Protein AF-I1D7U7-F1 (afdb_monomer_lite)

Sequence (112 aa):
MIRVLVVDDDFMVAKVHSGYVDRTPNFTVFGSRRPGTAPLPKGLTEQTAELVKAALTDHPEGLSAMECAHATSLSRPSARRYLEHFVETGRAEVRLRYGNTGRPERQYHWRG

Secondary structure (DSSP, 8-state):
-EEEEEE-SSHHHHHHHHHHHHTSTTEEEEEEE-TT-PPPPTT--HHHHHHHHHHHHH-TT-EEHHHHHHHHT--HHHHHHHHHHHHHTTSEEEEEEPPSSSSPEEEEEE--

Organism: NCBI:txid928724

Radius of gyration: 17.67 Å; chains: 1; bounding box: 41×33×47 Å

Foldseek 3Di:
DAEDEAEDQDPVVSVVVQVVQCPDPPYHYPYYDYLAPDDQPPPDDPVLLVLLLVLQVVCQVFDFLVRSCVSSVHDSVRSVSSLVSCCSSVQKHWDWDDDPDDDTTTGIHGDD

pLDDT: mean 89.9, std 9.08, range [59.41, 97.94]

InterPro domains:
  IPR005471 Transcription regulator IclR, N-terminal [PF09339] (55-90)
  IPR051271 Two-component system transcriptional regulators [PTHR45526] (38-111)

Structure (mmCIF, N/CA/C/O backbone):
data_AF-I1D7U7-F1
#
_entry.id   AF-I1D7U7-F1
#
loop_
_atom_site.group_PDB
_atom_site.id
_atom_site.type_symbol
_atom_site.label_atom_id
_atom_site.label_alt_id
_atom_site.label_comp_id
_atom_site.label_asym_id
_atom_site.label_entity_id
_atom_site.label_seq_id
_atom_site.pdbx_PDB_ins_code
_atom_site.Cartn_x
_atom_site.Cartn_y
_atom_site.Cartn_z
_atom_site.occupancy
_atom_site.B_iso_or_equiv
_atom_site.auth_seq_id
_atom_site.auth_comp_id
_atom_site.auth_asym_id
_atom_site.auth_atom_id
_atom_site.pdbx_PDB_model_num
ATOM 1 N N . MET A 1 1 ? -13.221 4.890 31.694 1.00 82.56 1 MET A N 1
ATOM 2 C CA . MET A 1 1 ? -13.945 4.533 30.456 1.00 82.56 1 MET A CA 1
ATOM 3 C C . MET A 1 1 ? -12.953 4.513 29.304 1.00 82.56 1 MET A C 1
ATOM 5 O O . MET A 1 1 ? -12.334 5.535 29.034 1.00 82.56 1 MET A O 1
ATOM 9 N N . ILE A 1 2 ? -12.748 3.350 28.692 1.00 93.25 2 ILE A N 1
ATOM 10 C CA . ILE A 1 2 ? -11.793 3.109 27.608 1.00 93.25 2 ILE A CA 1
ATOM 11 C C . ILE A 1 2 ? -12.569 3.069 26.291 1.00 93.25 2 ILE A C 1
ATOM 13 O O . ILE A 1 2 ? -13.532 2.318 26.143 1.00 93.25 2 ILE A O 1
ATOM 17 N N . ARG A 1 3 ? -12.154 3.897 25.333 1.00 94.12 3 ARG A N 1
ATOM 18 C CA . ARG A 1 3 ? -12.767 3.970 24.004 1.00 94.12 3 ARG A CA 1
ATOM 19 C C . ARG A 1 3 ? -12.065 2.999 23.067 1.00 94.12 3 ARG A C 1
ATOM 21 O O . ARG A 1 3 ? -10.849 3.074 22.918 1.00 94.12 3 ARG A O 1
ATOM 28 N N . VAL A 1 4 ? -12.832 2.129 22.420 1.00 92.75 4 VAL A N 1
ATOM 29 C CA . VAL A 1 4 ? -12.306 1.085 21.531 1.00 92.75 4 VAL A CA 1
ATOM 30 C C . VAL A 1 4 ? -12.772 1.319 20.099 1.00 92.75 4 VAL A C 1
ATOM 32 O O . VAL A 1 4 ? -13.954 1.571 19.857 1.00 92.75 4 VAL A O 1
ATOM 35 N N . LEU A 1 5 ? -11.830 1.231 19.157 1.00 90.75 5 LEU A N 1
ATOM 36 C CA . LEU A 1 5 ? -12.098 1.136 17.725 1.00 90.75 5 LEU A CA 1
ATOM 37 C C . LEU A 1 5 ? -11.988 -0.334 17.324 1.00 90.75 5 LEU A C 1
ATOM 39 O O . LEU A 1 5 ? -10.940 -0.941 17.534 1.00 90.75 5 LEU A O 1
ATOM 43 N N . VAL A 1 6 ? -13.041 -0.890 16.732 1.00 88.88 6 VAL A N 1
ATOM 44 C CA . VAL A 1 6 ? -12.991 -2.251 16.182 1.00 88.88 6 VAL A CA 1
ATOM 45 C C . VAL A 1 6 ? -12.475 -2.178 14.745 1.00 88.88 6 VAL A C 1
ATOM 47 O O . VAL A 1 6 ? -13.075 -1.495 13.912 1.00 88.88 6 VAL A O 1
ATOM 50 N N . VAL A 1 7 ? -11.356 -2.849 14.456 1.00 85.19 7 VAL A N 1
ATOM 51 C CA . VAL A 1 7 ? -10.772 -2.934 13.108 1.00 85.19 7 VAL A CA 1
ATOM 52 C C . VAL A 1 7 ? -10.872 -4.371 12.630 1.00 85.19 7 VAL A C 1
ATOM 54 O O . VAL A 1 7 ? -10.232 -5.248 13.199 1.00 85.19 7 VAL A O 1
ATOM 57 N N . ASP A 1 8 ? -11.692 -4.589 11.610 1.00 82.81 8 ASP A N 1
ATOM 58 C CA . ASP A 1 8 ? -12.010 -5.918 11.090 1.00 82.81 8 ASP A CA 1
ATOM 59 C C . ASP A 1 8 ? -12.286 -5.823 9.584 1.00 82.81 8 ASP A C 1
ATOM 61 O O . ASP A 1 8 ? -12.898 -4.846 9.129 1.00 82.81 8 ASP A O 1
ATOM 65 N N . ASP A 1 9 ? -11.798 -6.783 8.799 1.00 74.44 9 ASP A N 1
ATOM 66 C CA . ASP A 1 9 ? -12.032 -6.846 7.353 1.00 74.44 9 ASP A CA 1
ATOM 67 C C . ASP A 1 9 ? -13.439 -7.340 7.005 1.00 74.44 9 ASP A C 1
ATOM 69 O O . ASP A 1 9 ? -13.995 -6.919 5.984 1.00 74.44 9 ASP A O 1
ATOM 73 N N . ASP A 1 10 ? -14.060 -8.120 7.892 1.00 80.00 10 ASP A N 1
ATOM 74 C CA . ASP A 1 10 ? -15.423 -8.612 7.732 1.00 80.00 10 ASP A CA 1
ATOM 75 C C . ASP A 1 10 ? -16.421 -7.791 8.567 1.00 80.00 10 ASP A C 1
ATOM 77 O O . ASP A 1 10 ? -16.278 -7.578 9.773 1.00 80.00 10 ASP A O 1
ATOM 81 N N . PHE A 1 11 ? -17.491 -7.313 7.926 1.00 77.81 11 PHE A N 1
ATOM 82 C CA . PHE A 1 11 ? -18.473 -6.457 8.594 1.00 77.81 11 PHE A CA 1
ATOM 83 C C . PHE A 1 11 ? -19.343 -7.203 9.623 1.00 77.81 11 PHE A C 1
ATOM 85 O O . PHE A 1 11 ? -19.799 -6.589 10.592 1.00 77.81 11 PHE A O 1
ATOM 92 N N . MET A 1 12 ? -19.602 -8.498 9.418 1.00 85.81 12 MET A N 1
ATOM 93 C CA . MET A 1 12 ? -20.355 -9.340 10.350 1.00 85.81 12 MET A CA 1
ATOM 94 C C . MET A 1 12 ? -1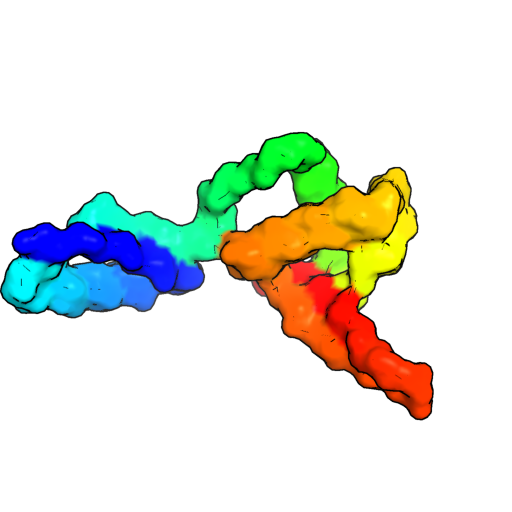9.506 -9.640 11.579 1.00 85.81 12 MET A C 1
ATOM 96 O O . MET A 1 12 ? -19.994 -9.498 12.703 1.00 85.81 12 MET A O 1
ATOM 100 N N . VAL A 1 13 ? -18.229 -9.968 11.380 1.00 87.81 13 VAL A N 1
ATOM 101 C CA . VAL A 1 13 ? -17.277 -10.199 12.474 1.00 87.81 13 VAL A CA 1
ATOM 102 C C . VAL A 1 13 ? -17.061 -8.910 13.275 1.00 87.81 13 VAL A C 1
ATOM 104 O O . VAL A 1 13 ? -17.216 -8.921 14.500 1.00 87.81 13 VAL A O 1
ATOM 107 N N . ALA A 1 14 ? -16.882 -7.765 12.601 1.00 88.12 14 ALA A N 1
ATOM 108 C CA . ALA A 1 14 ? -16.805 -6.449 13.242 1.00 88.12 14 ALA A CA 1
ATOM 109 C C . ALA A 1 14 ? -17.995 -6.180 14.178 1.00 88.12 14 ALA A C 1
ATOM 111 O O . ALA A 1 14 ? -17.834 -5.617 15.265 1.00 88.12 14 ALA A O 1
ATOM 112 N N . LYS A 1 15 ? -19.208 -6.570 13.763 1.00 87.50 15 LYS A N 1
ATOM 113 C CA . LYS A 1 15 ? -20.436 -6.386 14.547 1.00 87.50 15 LYS A CA 1
ATOM 114 C C . LYS A 1 15 ? -20.453 -7.276 15.791 1.00 87.50 15 LYS A C 1
ATOM 116 O O . LYS A 1 15 ? -20.845 -6.805 16.859 1.00 87.50 15 LYS A O 1
ATOM 121 N N . VAL A 1 16 ? -20.000 -8.526 15.677 1.00 93.44 16 VAL A N 1
ATOM 122 C CA . VAL A 1 16 ? -19.879 -9.449 16.818 1.00 93.44 16 VAL A CA 1
ATOM 123 C C . VAL A 1 16 ? -18.839 -8.939 17.817 1.00 93.44 16 VAL A C 1
ATOM 125 O O . VAL A 1 16 ? -19.144 -8.826 19.005 1.00 93.44 16 VAL A O 1
ATOM 128 N N . HIS A 1 17 ? -17.653 -8.549 17.343 1.00 92.44 17 HIS A N 1
ATOM 129 C CA . HIS A 1 17 ? -16.598 -7.979 18.182 1.00 92.44 17 HIS A CA 1
ATOM 130 C C . HIS A 1 17 ? -17.054 -6.702 18.886 1.00 92.44 17 HIS A C 1
ATOM 132 O O . HIS A 1 17 ? -16.855 -6.558 20.092 1.00 92.44 17 HIS A O 1
ATOM 138 N N . SER A 1 18 ? -17.748 -5.817 18.165 1.00 92.75 18 SER A N 1
ATOM 139 C CA . SER A 1 18 ? -18.324 -4.607 18.756 1.00 92.75 18 SER A CA 1
ATOM 140 C C . SER A 1 18 ? -19.297 -4.949 19.884 1.00 92.75 18 SER A C 1
ATOM 142 O O . SER A 1 18 ? -19.207 -4.377 20.965 1.00 92.75 18 SER A O 1
ATOM 144 N N . GLY A 1 19 ? -20.174 -5.936 19.672 1.00 91.12 19 GLY A N 1
ATOM 145 C CA . GLY A 1 19 ? -21.115 -6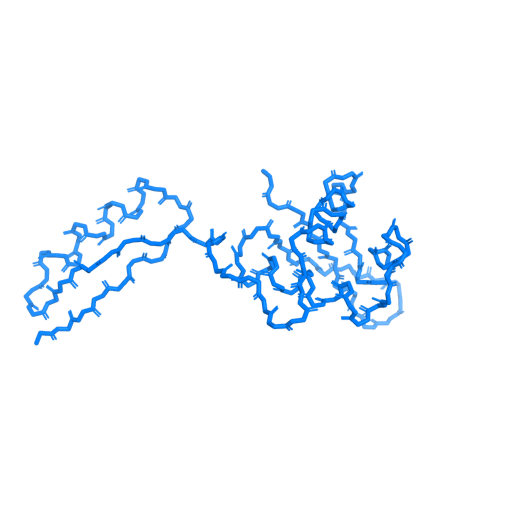.398 20.691 1.00 91.12 19 GLY A CA 1
ATOM 146 C C . GLY A 1 19 ? -20.445 -7.018 21.922 1.00 91.12 19 GLY A C 1
ATOM 147 O O . GLY A 1 19 ? -20.967 -6.885 23.026 1.00 91.12 19 GLY A O 1
ATOM 148 N N . TYR A 1 20 ? -19.295 -7.677 21.764 1.00 93.69 20 TYR A N 1
ATOM 149 C CA . TYR A 1 20 ? -18.532 -8.220 22.892 1.00 93.69 20 TYR A CA 1
ATOM 150 C C . TYR A 1 20 ? -17.863 -7.112 23.717 1.00 93.69 20 TYR A C 1
ATOM 152 O O . TYR A 1 20 ? -17.939 -7.107 24.947 1.00 93.69 20 TYR A O 1
ATOM 160 N N . VAL A 1 21 ? -17.251 -6.139 23.039 1.00 92.75 21 VAL A N 1
ATOM 161 C CA . VAL A 1 21 ? -16.597 -4.996 23.688 1.00 92.75 21 VAL A CA 1
ATOM 162 C C . VAL A 1 21 ? -17.610 -4.142 24.448 1.00 92.75 21 VAL A C 1
ATOM 164 O O . VAL A 1 21 ? -17.355 -3.791 25.595 1.00 92.75 21 VAL A O 1
ATOM 167 N N . ASP A 1 22 ? -18.772 -3.863 23.857 1.00 90.88 22 ASP A N 1
ATOM 168 C CA . ASP A 1 22 ? -19.799 -3.007 24.470 1.00 90.88 22 ASP A CA 1
ATOM 169 C C . ASP A 1 22 ? -20.439 -3.636 25.724 1.00 90.88 22 ASP A C 1
ATOM 171 O O . ASP A 1 22 ? -20.917 -2.939 26.615 1.00 90.88 22 ASP A O 1
ATOM 175 N N . ARG A 1 23 ? -20.393 -4.971 25.842 1.00 93.44 23 ARG A N 1
ATOM 176 C CA . ARG A 1 23 ? -20.822 -5.713 27.043 1.00 93.44 23 ARG A CA 1
ATOM 177 C C . ARG A 1 23 ? -19.775 -5.733 28.156 1.00 93.44 23 ARG A C 1
ATOM 179 O O . ARG A 1 23 ? -20.087 -6.172 29.262 1.00 93.44 23 ARG A O 1
ATOM 186 N N . THR A 1 24 ? -18.543 -5.306 27.885 1.00 95.19 24 THR A N 1
ATOM 187 C CA . THR A 1 24 ? -17.466 -5.320 28.877 1.00 95.19 24 THR A CA 1
ATOM 188 C C . THR A 1 24 ? -17.512 -4.029 29.701 1.00 95.19 24 THR A C 1
ATOM 190 O O . THR A 1 24 ? -17.355 -2.943 29.137 1.00 95.19 24 THR A O 1
ATOM 193 N N . PRO A 1 25 ? -17.688 -4.099 31.036 1.00 95.00 25 PRO A N 1
ATOM 194 C CA . PRO A 1 25 ? -17.730 -2.908 31.877 1.00 95.00 25 PRO A CA 1
ATOM 195 C C . PRO A 1 25 ? -16.498 -2.023 31.671 1.00 95.00 25 PRO A C 1
ATOM 197 O O . PRO A 1 25 ? -15.374 -2.516 31.594 1.00 95.00 25 PRO A O 1
ATOM 200 N N . ASN A 1 26 ? -16.711 -0.707 31.632 1.00 95.06 26 ASN A N 1
ATOM 201 C CA . ASN A 1 26 ? -15.698 0.327 31.391 1.00 95.06 26 ASN A CA 1
ATOM 202 C C . ASN A 1 26 ? -15.161 0.447 29.956 1.00 95.06 26 ASN A C 1
ATOM 204 O O . ASN A 1 26 ? -14.334 1.338 29.737 1.00 95.06 26 ASN A O 1
ATOM 208 N N . PHE A 1 27 ? -15.637 -0.348 28.995 1.00 94.88 27 PHE A N 1
ATOM 209 C CA . PHE A 1 27 ? -15.331 -0.189 27.571 1.00 94.88 27 PHE A CA 1
ATOM 210 C C . PHE A 1 27 ? -16.537 0.359 26.802 1.00 94.88 27 PHE A C 1
ATOM 212 O O . PHE A 1 27 ? -17.685 0.145 27.175 1.00 94.88 27 PHE A O 1
ATOM 219 N N . THR A 1 28 ? -16.273 1.100 25.728 1.00 94.31 28 THR A N 1
ATOM 220 C CA . THR A 1 28 ? -17.313 1.593 24.816 1.00 94.31 28 THR A CA 1
ATOM 221 C C . THR A 1 28 ? -16.770 1.621 23.400 1.00 94.31 28 THR A C 1
ATOM 223 O O . THR A 1 28 ? -15.687 2.170 23.150 1.00 94.31 28 THR A O 1
ATOM 226 N N . VAL A 1 29 ? -17.530 1.055 22.466 1.00 92.75 29 VAL A N 1
ATOM 227 C CA . VAL A 1 29 ? -17.194 1.104 21.042 1.00 92.75 29 VAL A CA 1
ATOM 228 C C . VAL A 1 29 ? -17.602 2.462 20.488 1.00 92.75 29 VAL A C 1
ATOM 230 O O . VAL A 1 29 ? -18.756 2.862 20.594 1.00 92.75 29 VAL A O 1
ATOM 233 N N . PHE A 1 30 ? -16.661 3.186 19.882 1.00 91.75 30 PHE A N 1
ATOM 234 C CA . PHE A 1 30 ? -16.961 4.483 19.252 1.00 91.75 30 PHE A CA 1
ATOM 235 C C . PHE A 1 30 ? -16.976 4.425 17.720 1.00 91.75 30 PHE A C 1
ATOM 237 O O . PHE A 1 30 ? -17.205 5.440 17.066 1.00 91.75 30 PHE A O 1
ATOM 244 N N . GLY A 1 31 ? -16.721 3.251 17.148 1.00 85.56 31 GLY A N 1
ATOM 245 C CA . GLY A 1 31 ? -16.799 3.005 15.718 1.00 85.56 31 GLY A CA 1
ATOM 246 C C . GLY A 1 31 ? -16.231 1.642 15.345 1.00 85.56 31 GLY A C 1
ATOM 247 O O . GLY A 1 31 ? -15.501 1.014 16.115 1.00 85.56 31 GLY A O 1
ATOM 248 N N . SER A 1 32 ? -16.546 1.219 14.128 1.00 82.56 32 SER A N 1
ATOM 249 C CA . SER A 1 32 ? -15.871 0.122 13.447 1.00 82.56 32 SER A CA 1
ATOM 250 C C . SER A 1 32 ? -15.270 0.639 12.142 1.00 82.56 32 SER A C 1
ATOM 252 O O . SER A 1 32 ? -15.820 1.526 11.484 1.00 82.56 32 SER A O 1
ATOM 254 N N . ARG A 1 33 ? -14.090 0.137 11.790 1.00 75.38 33 ARG A N 1
ATOM 255 C CA . ARG A 1 33 ? -13.319 0.580 10.628 1.00 75.38 33 ARG A CA 1
ATOM 256 C C . ARG A 1 33 ? -12.902 -0.647 9.837 1.00 75.38 33 ARG A C 1
ATOM 258 O O . ARG A 1 33 ? -12.198 -1.498 10.369 1.00 75.38 33 ARG A O 1
ATOM 265 N N . ARG A 1 34 ? -13.264 -0.700 8.554 1.00 69.12 34 ARG A N 1
ATOM 266 C CA . ARG A 1 34 ? -12.630 -1.664 7.651 1.00 69.12 34 ARG A CA 1
ATOM 267 C C . ARG A 1 34 ? -11.182 -1.240 7.383 1.00 69.12 34 ARG A C 1
ATOM 269 O O . ARG A 1 34 ? -10.963 -0.047 7.101 1.00 69.12 34 ARG A O 1
ATOM 276 N N . PRO A 1 35 ? -10.214 -2.172 7.397 1.00 62.56 35 PRO A N 1
ATOM 277 C CA . PRO A 1 35 ? -8.972 -2.008 6.653 1.00 62.56 35 PRO A CA 1
ATOM 278 C C . PRO A 1 35 ? -9.332 -1.507 5.250 1.00 62.56 35 PRO A C 1
ATOM 280 O O . PRO A 1 35 ? -10.252 -2.027 4.621 1.00 62.56 35 PRO A O 1
ATOM 283 N N . GLY A 1 36 ? -8.714 -0.413 4.805 1.00 61.66 36 GLY A N 1
ATOM 284 C CA . GLY A 1 36 ? -8.957 0.094 3.450 1.00 61.66 36 GLY A CA 1
ATOM 285 C C . GLY A 1 36 ? -9.480 1.513 3.397 1.00 61.66 36 GLY A C 1
ATOM 286 O O . GLY A 1 36 ? -9.769 2.000 2.317 1.00 61.66 36 GLY A O 1
ATOM 287 N N . THR A 1 37 ? -9.657 2.187 4.526 1.00 61.69 37 THR A N 1
ATOM 288 C CA . THR A 1 37 ? -10.279 3.519 4.543 1.00 61.69 37 THR A CA 1
ATOM 289 C C . THR A 1 37 ? -9.310 4.626 4.959 1.00 61.69 37 THR A C 1
ATOM 291 O O . THR A 1 37 ? -9.720 5.784 5.087 1.00 61.69 37 THR A O 1
ATOM 294 N N . ALA A 1 38 ? -8.034 4.297 5.212 1.00 70.69 38 ALA A N 1
ATOM 295 C CA . ALA A 1 38 ? -7.017 5.291 5.545 1.00 70.69 38 ALA A CA 1
ATOM 296 C C . ALA A 1 38 ? -6.799 6.239 4.355 1.00 70.69 38 ALA A C 1
ATOM 298 O O . ALA A 1 38 ? -6.740 5.767 3.221 1.00 70.69 38 ALA A O 1
ATOM 299 N N . PRO A 1 39 ? -6.701 7.557 4.598 1.00 78.19 39 PRO A N 1
ATOM 300 C CA . PRO A 1 39 ? -6.370 8.497 3.540 1.00 78.19 39 PRO A CA 1
ATOM 301 C C . PRO A 1 39 ? -4.983 8.183 2.971 1.00 78.19 39 PRO A C 1
ATOM 303 O O . PRO A 1 39 ? -4.113 7.665 3.679 1.00 78.19 39 PRO A O 1
ATOM 306 N N . LEU A 1 40 ? -4.772 8.530 1.702 1.00 84.12 40 LEU A N 1
ATOM 307 C CA . LEU A 1 40 ? -3.464 8.400 1.073 1.00 84.12 40 LEU A CA 1
ATOM 308 C C . LEU A 1 40 ? -2.404 9.212 1.847 1.00 84.12 40 LEU A C 1
ATOM 310 O O . LEU A 1 40 ? -2.677 10.342 2.271 1.00 84.12 40 LEU A O 1
ATOM 314 N N . PRO A 1 41 ? -1.183 8.673 2.026 1.00 82.00 41 PRO A N 1
ATOM 315 C CA . PRO A 1 41 ? -0.064 9.411 2.592 1.00 82.00 41 PRO A CA 1
ATOM 316 C C . PRO A 1 41 ? 0.222 10.698 1.812 1.00 82.00 41 PRO A C 1
ATOM 318 O O . PRO A 1 41 ? -0.008 10.785 0.604 1.00 82.00 41 PRO A O 1
ATOM 321 N N . LYS A 1 42 ? 0.795 11.702 2.486 1.00 80.38 42 LYS A N 1
ATOM 322 C CA . LYS A 1 42 ? 1.211 12.949 1.825 1.00 80.38 42 LYS A CA 1
ATOM 323 C C . LYS A 1 42 ? 2.125 12.649 0.628 1.00 80.38 42 LYS A C 1
ATOM 325 O O . LYS A 1 42 ? 3.091 11.899 0.751 1.00 80.38 42 LYS A O 1
ATOM 330 N N . GLY A 1 43 ? 1.835 13.280 -0.510 1.00 83.50 43 GLY A N 1
ATOM 331 C CA . GLY A 1 43 ? 2.589 13.101 -1.754 1.00 83.50 43 GLY A CA 1
ATOM 332 C C . GLY A 1 43 ? 2.153 11.906 -2.608 1.00 83.50 43 GLY A C 1
ATOM 333 O O . GLY A 1 43 ? 2.795 11.646 -3.624 1.00 83.50 43 GLY A O 1
ATOM 334 N N . LEU A 1 44 ? 1.090 11.191 -2.222 1.00 88.19 44 LEU A N 1
ATOM 335 C CA . LEU A 1 44 ? 0.407 10.209 -3.066 1.00 88.19 44 LEU A CA 1
ATOM 336 C C . LEU A 1 44 ? -0.916 10.797 -3.588 1.00 88.19 44 LEU A C 1
ATOM 338 O O . LEU A 1 44 ? -1.549 11.604 -2.909 1.00 88.19 44 LEU A O 1
ATOM 342 N N . THR A 1 45 ? -1.327 10.408 -4.797 1.00 92.81 45 THR A N 1
ATOM 343 C CA . THR A 1 45 ? -2.565 10.872 -5.446 1.00 92.81 45 THR A CA 1
ATOM 344 C C . THR A 1 45 ? -3.497 9.706 -5.746 1.00 92.81 45 THR A C 1
ATOM 346 O O . THR A 1 45 ? -3.036 8.610 -6.062 1.00 92.81 45 THR A O 1
ATOM 349 N N . GLU A 1 46 ? -4.809 9.951 -5.697 1.00 90.44 46 GLU A N 1
ATOM 350 C CA . GLU A 1 46 ? -5.818 8.916 -5.973 1.00 90.44 46 GLU A CA 1
ATOM 351 C C . GLU A 1 46 ? -5.704 8.383 -7.405 1.00 90.44 46 GLU A C 1
ATOM 353 O O . GLU A 1 46 ? -5.739 7.180 -7.630 1.00 90.44 46 GLU A O 1
ATOM 358 N N . GLN A 1 47 ? -5.449 9.268 -8.373 1.00 92.62 47 GLN A N 1
ATOM 359 C CA . GLN A 1 47 ? -5.253 8.881 -9.771 1.00 92.62 47 GLN A CA 1
ATOM 360 C C . GLN A 1 47 ? -4.108 7.870 -9.939 1.00 92.62 47 GLN A C 1
ATOM 362 O O . GLN A 1 47 ? -4.246 6.888 -10.661 1.00 92.62 47 GLN A O 1
ATOM 367 N N . THR A 1 48 ? -2.981 8.086 -9.257 1.00 94.94 48 THR A N 1
ATOM 368 C CA . THR A 1 48 ? -1.845 7.154 -9.318 1.00 94.94 48 THR A CA 1
ATOM 369 C C . THR A 1 48 ? -2.124 5.880 -8.521 1.00 94.94 48 THR A C 1
ATOM 371 O O . THR A 1 48 ? -1.686 4.803 -8.918 1.00 94.94 48 THR A O 1
ATOM 374 N N . ALA A 1 49 ? -2.860 5.983 -7.411 1.00 94.62 49 ALA A N 1
ATOM 375 C CA . ALA A 1 49 ? -3.285 4.823 -6.637 1.00 94.62 49 ALA A CA 1
ATOM 376 C C . ALA A 1 49 ? -4.136 3.873 -7.496 1.00 94.62 49 ALA A C 1
ATOM 378 O O . ALA A 1 49 ? -3.892 2.667 -7.486 1.00 94.62 49 ALA A O 1
ATOM 379 N N . GLU A 1 50 ? -5.055 4.408 -8.303 1.00 95.25 50 GLU A N 1
ATOM 380 C CA . GLU A 1 50 ? -5.851 3.614 -9.245 1.00 95.25 50 GLU A CA 1
ATOM 381 C C . GLU A 1 50 ? -4.990 2.949 -10.332 1.00 95.25 50 GLU A C 1
ATOM 383 O O . GLU A 1 50 ? -5.223 1.785 -10.644 1.00 95.25 50 GLU A O 1
ATOM 388 N N . LEU A 1 51 ? -3.935 3.605 -10.839 1.00 97.00 51 LEU A N 1
ATOM 389 C CA . LEU A 1 51 ? -2.987 2.965 -11.770 1.00 97.00 51 LEU A CA 1
ATOM 390 C C . LEU A 1 51 ? -2.258 1.776 -11.131 1.00 97.00 51 LEU A C 1
ATOM 392 O O . LEU A 1 51 ? -2.124 0.720 -11.746 1.00 97.00 51 LEU A O 1
ATOM 396 N N . VAL A 1 52 ? -1.794 1.928 -9.888 1.00 97.38 52 VAL A N 1
ATOM 397 C CA . VAL A 1 52 ? -1.107 0.850 -9.157 1.00 97.38 52 VAL A CA 1
ATOM 398 C C . VAL A 1 52 ? -2.067 -0.300 -8.844 1.00 97.38 52 VAL A C 1
ATOM 400 O O . VAL A 1 52 ? -1.691 -1.463 -8.976 1.00 97.38 52 VAL A O 1
ATOM 403 N N . LYS A 1 53 ? -3.312 0.006 -8.470 1.00 96.31 53 LYS A N 1
ATOM 404 C CA . LYS A 1 53 ? -4.371 -0.990 -8.268 1.00 96.31 53 LYS A CA 1
ATOM 405 C C . LYS A 1 53 ? -4.689 -1.747 -9.557 1.00 96.31 53 LYS A C 1
ATOM 407 O O . LYS A 1 53 ? -4.763 -2.972 -9.513 1.00 96.31 53 LYS A O 1
ATOM 412 N N . ALA A 1 54 ? -4.845 -1.049 -10.682 1.00 97.25 54 ALA A N 1
ATOM 413 C CA . ALA A 1 54 ? -5.070 -1.673 -11.984 1.00 97.25 54 ALA A CA 1
ATOM 414 C C . ALA A 1 54 ? -3.915 -2.619 -12.338 1.00 97.25 54 ALA A C 1
ATOM 416 O O . ALA A 1 54 ? -4.153 -3.790 -12.608 1.00 97.25 54 ALA A O 1
ATOM 417 N N . ALA A 1 55 ? -2.666 -2.164 -12.183 1.00 97.75 55 ALA A N 1
ATOM 418 C CA . ALA A 1 55 ? -1.492 -3.002 -12.416 1.00 97.75 55 ALA A CA 1
ATOM 419 C C . ALA A 1 55 ? -1.486 -4.271 -11.545 1.00 97.75 55 ALA A C 1
ATOM 421 O O . ALA A 1 55 ? -1.210 -5.348 -12.058 1.00 97.75 55 ALA A O 1
ATOM 422 N N . LEU A 1 56 ? -1.816 -4.178 -10.251 1.00 97.25 56 LEU A N 1
ATOM 423 C CA . LEU A 1 56 ? -1.919 -5.360 -9.385 1.00 97.25 56 LEU A CA 1
ATOM 424 C C . LEU A 1 56 ? -3.096 -6.279 -9.741 1.00 97.25 56 LEU A C 1
ATOM 426 O O . LEU A 1 56 ? -3.008 -7.482 -9.521 1.00 97.25 56 LEU A O 1
ATOM 430 N N . THR A 1 57 ? -4.199 -5.724 -10.242 1.00 96.50 57 THR A N 1
ATOM 431 C CA . THR A 1 57 ? -5.391 -6.499 -10.623 1.00 96.50 57 THR A CA 1
ATOM 432 C C . THR A 1 57 ? -5.157 -7.260 -11.930 1.00 96.50 57 THR A C 1
ATOM 434 O O . THR A 1 57 ? -5.584 -8.404 -12.051 1.00 96.50 57 THR A O 1
ATOM 437 N N . ASP A 1 58 ? -4.415 -6.663 -12.867 1.00 97.50 58 ASP A N 1
ATOM 438 C CA . ASP A 1 58 ? -4.022 -7.287 -14.137 1.00 97.50 58 ASP A CA 1
ATOM 439 C C . ASP A 1 58 ? -2.956 -8.389 -13.966 1.00 97.50 58 ASP A C 1
ATOM 441 O O . ASP A 1 58 ? -2.742 -9.179 -14.883 1.00 97.50 58 ASP A O 1
ATOM 445 N N . HIS A 1 59 ? -2.307 -8.463 -12.797 1.00 97.12 59 HIS A N 1
ATOM 446 C CA . HIS A 1 59 ? -1.245 -9.425 -12.473 1.00 97.12 59 HIS A CA 1
ATOM 447 C C . HIS A 1 59 ? -1.608 -10.226 -11.208 1.00 97.12 59 HIS A C 1
ATOM 449 O O . HIS A 1 59 ? -1.083 -9.953 -10.119 1.00 97.12 59 HIS A O 1
ATOM 455 N N . PRO A 1 60 ? -2.523 -11.211 -11.303 1.00 93.94 60 PRO A N 1
ATOM 456 C CA . PRO A 1 60 ? -2.984 -11.995 -10.151 1.00 93.94 60 PRO A CA 1
ATOM 457 C C . PRO A 1 60 ? -1.856 -12.783 -9.455 1.00 93.94 60 PRO A C 1
ATOM 459 O O . PRO A 1 60 ? -1.912 -13.037 -8.247 1.00 93.94 60 PRO A O 1
ATOM 462 N N . GLU A 1 61 ? -0.795 -13.130 -10.184 1.00 93.62 61 GLU A N 1
ATOM 463 C CA . GLU A 1 61 ? 0.439 -13.731 -9.669 1.00 93.62 61 GLU A CA 1
ATOM 464 C C . GLU A 1 61 ? 1.290 -12.786 -8.808 1.00 93.62 61 GLU A C 1
ATOM 466 O O . GLU A 1 61 ? 2.268 -13.227 -8.203 1.00 93.62 61 GLU A O 1
ATOM 471 N N . GLY A 1 62 ? 0.897 -11.516 -8.714 1.00 95.56 62 GLY A N 1
ATOM 472 C CA . GLY A 1 62 ? 1.516 -10.498 -7.883 1.00 95.56 62 GLY A CA 1
ATOM 473 C C . GLY A 1 62 ? 2.760 -9.869 -8.50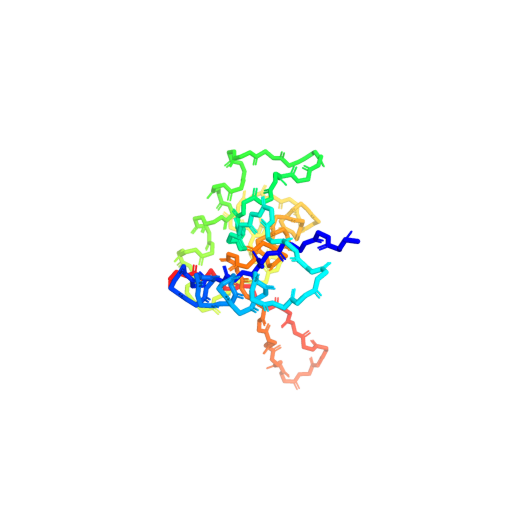3 1.00 95.56 62 GLY A C 1
ATOM 474 O O . GLY A 1 62 ? 3.548 -10.506 -9.199 1.00 95.56 62 GLY A O 1
ATOM 475 N N . LEU A 1 63 ? 2.969 -8.595 -8.179 1.00 97.56 63 LEU A N 1
ATOM 476 C CA . LEU A 1 63 ? 4.076 -7.792 -8.690 1.00 97.56 63 LEU A CA 1
ATOM 477 C C . LEU A 1 63 ? 5.042 -7.424 -7.576 1.00 97.56 63 LEU A C 1
ATOM 479 O O . LEU A 1 63 ? 4.639 -7.037 -6.480 1.00 97.56 63 LEU A O 1
ATOM 483 N N . SER A 1 64 ? 6.334 -7.442 -7.864 1.00 97.12 64 SER A N 1
ATOM 484 C CA . SER A 1 64 ? 7.316 -6.756 -7.040 1.00 97.12 64 SER A CA 1
ATOM 485 C C . SER A 1 64 ? 7.197 -5.238 -7.191 1.00 97.12 64 SER A C 1
ATOM 487 O O . SER A 1 64 ? 6.610 -4.712 -8.139 1.00 97.12 64 SER A O 1
ATOM 489 N N . ALA A 1 65 ? 7.803 -4.486 -6.268 1.00 96.88 65 ALA A N 1
ATOM 490 C CA . ALA A 1 65 ? 7.827 -3.026 -6.374 1.00 96.88 65 ALA A CA 1
ATOM 491 C C . ALA A 1 65 ? 8.530 -2.527 -7.649 1.00 96.88 65 ALA A C 1
ATOM 493 O O . ALA A 1 65 ? 8.270 -1.411 -8.091 1.00 96.88 65 ALA A O 1
ATOM 494 N N . MET A 1 66 ? 9.440 -3.324 -8.217 1.00 96.62 66 MET A N 1
ATOM 495 C CA . MET A 1 66 ? 10.123 -2.986 -9.463 1.00 96.62 66 MET A CA 1
ATOM 496 C C . MET A 1 66 ? 9.254 -3.305 -10.680 1.00 96.62 66 MET A C 1
ATOM 498 O O . MET A 1 66 ? 9.137 -2.465 -11.567 1.00 96.62 66 MET A O 1
ATOM 502 N N . GLU A 1 67 ? 8.597 -4.465 -10.688 1.00 97.69 67 GLU A N 1
ATOM 503 C CA . GLU A 1 67 ? 7.677 -4.866 -11.760 1.00 97.69 67 GLU A CA 1
ATOM 504 C C . GLU A 1 67 ? 6.477 -3.900 -11.834 1.00 97.69 67 GLU A C 1
ATOM 506 O O . GLU A 1 67 ? 6.150 -3.387 -12.901 1.00 97.69 67 GLU A O 1
ATOM 511 N N . CYS A 1 68 ? 5.900 -3.530 -10.685 1.00 97.81 68 CYS A N 1
ATOM 512 C CA . CYS A 1 68 ? 4.830 -2.533 -10.606 1.00 97.81 68 CYS A CA 1
ATOM 513 C C . CYS A 1 68 ? 5.275 -1.144 -11.090 1.00 97.81 68 CYS A C 1
ATOM 515 O O . CYS A 1 68 ? 4.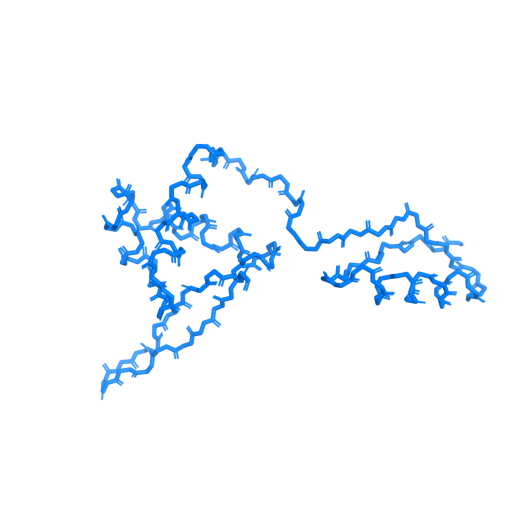536 -0.467 -11.806 1.00 97.81 68 CYS A O 1
ATOM 517 N N . ALA A 1 69 ? 6.491 -0.718 -10.742 1.00 97.88 69 ALA A N 1
ATOM 518 C CA . ALA A 1 69 ? 7.045 0.546 -11.222 1.00 97.88 69 ALA A CA 1
ATOM 519 C C . ALA A 1 69 ? 7.169 0.570 -12.751 1.00 97.88 69 ALA A C 1
ATOM 521 O O . ALA A 1 69 ? 6.792 1.556 -13.378 1.00 97.88 69 ALA A O 1
ATOM 522 N N . HIS A 1 70 ? 7.626 -0.535 -13.342 1.00 97.94 70 HIS A N 1
ATOM 523 C CA . HIS A 1 70 ? 7.709 -0.686 -14.790 1.00 97.94 70 HIS A CA 1
ATOM 524 C C . HIS A 1 70 ? 6.320 -0.651 -15.446 1.00 97.94 70 HIS A C 1
ATOM 526 O O . HIS A 1 70 ? 6.105 0.121 -16.376 1.00 97.94 70 HIS A O 1
ATOM 532 N N . ALA A 1 71 ? 5.355 -1.409 -14.915 1.00 96.81 71 ALA A N 1
ATOM 533 C CA . ALA A 1 71 ? 3.989 -1.463 -15.442 1.00 96.81 71 ALA A CA 1
ATOM 534 C C . ALA A 1 71 ? 3.256 -0.108 -15.381 1.00 96.81 71 ALA A C 1
ATOM 536 O O . ALA A 1 71 ? 2.446 0.204 -16.247 1.00 96.81 71 ALA A O 1
ATOM 537 N N . THR A 1 72 ? 3.553 0.717 -14.374 1.00 96.75 72 THR A N 1
ATOM 538 C CA . THR A 1 72 ? 2.880 2.009 -14.139 1.00 96.75 72 THR A CA 1
ATOM 539 C C . THR A 1 72 ? 3.683 3.222 -14.610 1.00 96.75 72 THR A C 1
ATOM 541 O O . THR A 1 72 ? 3.227 4.353 -14.447 1.00 96.75 72 THR A O 1
ATOM 544 N N . SER A 1 73 ? 4.878 3.020 -15.182 1.00 96.62 73 SER A N 1
ATOM 545 C CA . SER A 1 73 ? 5.832 4.096 -15.507 1.00 96.62 73 SER A CA 1
ATOM 546 C C . SER A 1 73 ? 6.176 5.003 -14.309 1.00 96.62 73 SER A C 1
ATOM 548 O O . SER A 1 73 ? 6.444 6.196 -14.460 1.00 96.62 73 SER A O 1
ATOM 550 N N . LEU A 1 74 ? 6.175 4.445 -13.094 1.00 95.56 74 LEU A N 1
ATOM 551 C CA . LEU A 1 74 ? 6.547 5.139 -11.861 1.00 95.56 74 LEU A CA 1
ATOM 552 C C . LEU A 1 74 ? 8.002 4.857 -11.482 1.00 95.56 74 LEU A C 1
ATOM 554 O O . LEU A 1 74 ? 8.617 3.882 -11.902 1.00 95.56 74 LEU A O 1
ATOM 558 N N . SER A 1 75 ? 8.555 5.676 -10.585 1.00 97.06 75 SER A N 1
ATOM 559 C CA . SER A 1 75 ? 9.792 5.295 -9.901 1.00 97.06 75 SER A CA 1
ATOM 560 C C . SER A 1 75 ? 9.536 4.116 -8.949 1.00 97.06 75 SER A C 1
ATOM 562 O O . SER A 1 75 ? 8.487 4.051 -8.300 1.00 97.06 75 SER A O 1
ATOM 564 N N . ARG A 1 76 ? 10.516 3.216 -8.782 1.00 96.19 76 ARG A N 1
ATOM 565 C CA . ARG A 1 76 ? 10.440 2.118 -7.796 1.00 96.19 76 ARG A CA 1
ATOM 566 C C . ARG A 1 76 ? 10.102 2.605 -6.374 1.00 96.19 76 ARG A C 1
ATOM 568 O O . ARG A 1 76 ? 9.245 1.987 -5.741 1.00 96.19 76 ARG A O 1
ATOM 575 N N . PRO A 1 77 ? 10.708 3.690 -5.842 1.00 96.25 77 PRO A N 1
ATOM 576 C CA . PRO A 1 77 ? 10.314 4.234 -4.543 1.00 96.25 77 PRO A CA 1
ATOM 577 C C . PRO A 1 77 ? 8.860 4.716 -4.495 1.00 96.25 77 PRO A C 1
ATOM 579 O O . PRO A 1 77 ? 8.212 4.521 -3.469 1.00 96.25 77 PRO A O 1
ATOM 582 N N . SER A 1 78 ? 8.345 5.319 -5.574 1.00 95.69 78 SER A N 1
ATOM 583 C CA . SER A 1 78 ? 6.945 5.755 -5.657 1.00 95.69 78 SER A CA 1
ATOM 584 C C . SER A 1 78 ? 6.001 4.558 -5.645 1.00 95.69 78 SER A C 1
ATOM 586 O O . SER A 1 78 ? 5.139 4.493 -4.774 1.00 95.69 78 SER A O 1
ATOM 588 N N . ALA A 1 79 ? 6.210 3.585 -6.537 1.00 97.06 79 ALA A N 1
ATOM 589 C CA . ALA A 1 79 ? 5.410 2.363 -6.594 1.00 97.06 79 ALA A CA 1
ATOM 590 C C . ALA A 1 79 ? 5.397 1.649 -5.235 1.00 97.06 79 ALA A C 1
ATOM 592 O O . ALA A 1 79 ? 4.332 1.348 -4.704 1.00 97.06 79 ALA A O 1
ATOM 593 N N . ARG A 1 80 ? 6.570 1.495 -4.600 1.00 96.56 80 ARG A N 1
ATOM 594 C CA . ARG A 1 80 ? 6.680 0.895 -3.262 1.00 96.56 80 ARG A CA 1
ATOM 595 C C . ARG A 1 80 ? 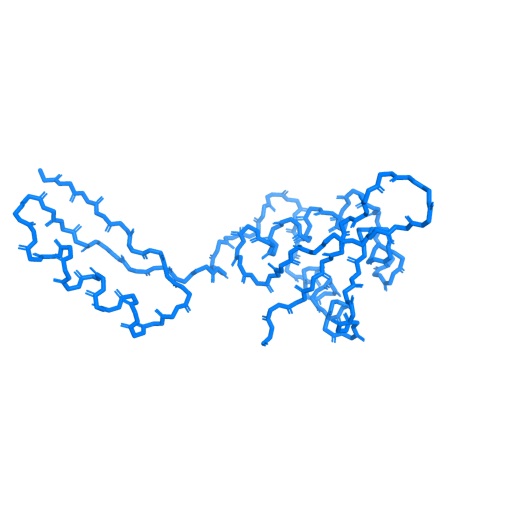5.784 1.583 -2.230 1.00 96.56 80 ARG A C 1
ATOM 597 O O . ARG A 1 80 ? 5.147 0.879 -1.460 1.00 96.56 80 ARG A O 1
ATOM 604 N N . ARG A 1 81 ? 5.709 2.920 -2.209 1.00 96.44 81 ARG A N 1
ATOM 605 C CA . ARG A 1 81 ? 4.860 3.645 -1.244 1.00 96.44 81 ARG A CA 1
ATOM 606 C C . ARG A 1 81 ? 3.374 3.342 -1.438 1.00 96.44 81 ARG A C 1
ATOM 608 O O . ARG A 1 81 ? 2.679 3.152 -0.448 1.00 96.44 81 ARG A O 1
ATOM 615 N N . TYR A 1 82 ? 2.894 3.275 -2.682 1.00 96.44 82 TYR A N 1
ATOM 616 C CA . TYR A 1 82 ? 1.499 2.900 -2.957 1.00 96.44 82 TYR A CA 1
ATOM 617 C C . TYR A 1 82 ? 1.221 1.450 -2.558 1.00 96.44 82 TYR A C 1
ATOM 619 O O . TYR A 1 82 ? 0.228 1.171 -1.894 1.00 96.44 82 TYR A O 1
ATOM 627 N N . LEU A 1 83 ? 2.128 0.536 -2.904 1.00 96.69 83 LEU A N 1
ATOM 628 C CA . LEU A 1 83 ? 2.020 -0.877 -2.547 1.00 96.69 83 LEU A CA 1
ATOM 629 C C . LEU A 1 83 ? 2.016 -1.086 -1.025 1.00 96.69 83 LEU A C 1
ATOM 631 O O . LEU A 1 83 ? 1.189 -1.824 -0.501 1.00 96.69 83 LEU A O 1
ATOM 635 N N . GLU A 1 84 ? 2.907 -0.406 -0.300 1.00 95.19 84 GLU A N 1
ATOM 636 C CA . GLU A 1 84 ? 2.943 -0.424 1.166 1.00 95.19 84 GLU A CA 1
ATOM 637 C C . GLU A 1 84 ? 1.664 0.149 1.768 1.00 95.19 84 GLU A C 1
ATOM 639 O O . GLU A 1 84 ? 1.116 -0.458 2.682 1.00 95.19 84 GLU A O 1
ATOM 644 N N . HIS A 1 85 ? 1.139 1.242 1.212 1.00 93.44 85 HIS A N 1
ATOM 645 C CA . HIS A 1 85 ? -0.143 1.789 1.638 1.00 93.44 85 HIS A CA 1
ATOM 646 C C . HIS A 1 85 ? -1.292 0.792 1.431 1.00 93.44 85 HIS A C 1
ATOM 648 O O . HIS A 1 85 ? -2.128 0.625 2.315 1.00 93.44 85 HIS A O 1
ATOM 654 N N . PHE A 1 86 ? -1.344 0.083 0.301 1.00 93.38 86 PHE A N 1
ATOM 655 C CA . PHE A 1 86 ? -2.373 -0.935 0.080 1.00 93.38 86 PHE A CA 1
ATOM 656 C C . PHE A 1 86 ? -2.246 -2.125 1.028 1.00 93.38 86 PHE A C 1
ATOM 658 O O . PHE A 1 86 ? -3.264 -2.649 1.472 1.00 93.38 86 PHE A O 1
ATOM 665 N N . VAL A 1 87 ? -1.028 -2.508 1.403 1.00 93.50 87 VAL A N 1
ATOM 666 C CA . VAL A 1 87 ? -0.800 -3.554 2.409 1.00 93.50 87 VAL A CA 1
ATOM 667 C C . VAL A 1 87 ? -1.207 -3.088 3.801 1.00 93.50 87 VAL A C 1
ATOM 669 O O . VAL A 1 87 ? -1.937 -3.788 4.494 1.00 93.50 87 VAL A O 1
ATOM 672 N N . GLU A 1 88 ? -0.788 -1.889 4.202 1.00 89.56 88 GLU A N 1
ATOM 673 C CA . GLU A 1 88 ? -1.148 -1.287 5.491 1.00 89.56 88 GLU A CA 1
ATOM 674 C C . GLU A 1 88 ? -2.665 -1.110 5.624 1.00 89.56 88 GLU A C 1
ATOM 676 O O . GLU A 1 88 ? -3.242 -1.292 6.694 1.00 89.56 88 GLU A O 1
ATOM 681 N N . THR A 1 89 ? -3.332 -0.809 4.512 1.00 88.25 89 THR A N 1
ATOM 682 C CA . THR A 1 89 ? -4.787 -0.699 4.449 1.00 88.25 89 THR A CA 1
ATOM 683 C C . THR A 1 89 ? -5.487 -2.025 4.146 1.00 88.25 89 THR A C 1
ATOM 685 O O . THR A 1 89 ? -6.698 -2.033 3.977 1.00 88.25 89 THR A O 1
ATOM 688 N N . GLY A 1 90 ? -4.786 -3.157 4.090 1.00 89.56 90 GLY A N 1
ATOM 689 C CA . GLY A 1 90 ? -5.395 -4.477 3.887 1.00 89.56 90 GLY A CA 1
ATOM 690 C C . GLY A 1 90 ? -6.044 -4.702 2.514 1.00 89.56 90 GLY A C 1
ATOM 691 O O . GLY A 1 90 ? -6.751 -5.690 2.345 1.00 89.56 90 GLY A O 1
ATOM 692 N N . ARG A 1 91 ? -5.809 -3.815 1.540 1.00 91.38 91 ARG A N 1
ATOM 693 C CA . ARG A 1 91 ? -6.254 -3.932 0.138 1.00 91.38 91 ARG A CA 1
ATOM 694 C C . ARG A 1 91 ? -5.303 -4.766 -0.721 1.00 91.38 91 ARG A C 1
ATOM 696 O O . ARG A 1 91 ? -5.669 -5.206 -1.802 1.00 91.38 91 ARG A O 1
ATOM 703 N N . ALA A 1 92 ? -4.077 -4.967 -0.255 1.00 95.00 92 ALA A N 1
ATOM 704 C CA . ALA A 1 92 ? -3.100 -5.850 -0.866 1.00 95.00 92 ALA A CA 1
ATOM 705 C C . ALA A 1 92 ? -2.441 -6.722 0.206 1.00 95.00 92 ALA A C 1
ATOM 707 O O . ALA A 1 92 ? -2.426 -6.379 1.387 1.00 95.00 92 ALA A O 1
ATOM 708 N N . GLU A 1 93 ? -1.874 -7.845 -0.204 1.00 96.00 93 GLU A N 1
ATOM 709 C CA . GLU A 1 93 ? -1.057 -8.704 0.647 1.00 96.00 93 GLU A CA 1
ATOM 710 C C . GLU A 1 93 ? 0.348 -8.861 0.071 1.00 96.00 93 GLU A C 1
ATOM 712 O O . GLU A 1 93 ? 0.577 -8.648 -1.119 1.00 96.00 93 GLU A O 1
ATOM 717 N N . VAL A 1 94 ? 1.304 -9.215 0.930 1.00 96.62 94 VAL A N 1
ATOM 718 C CA . VAL A 1 94 ? 2.690 -9.468 0.526 1.00 96.62 94 VAL A CA 1
ATOM 719 C C . VAL A 1 94 ? 2.979 -10.949 0.656 1.00 96.62 94 VAL A C 1
ATOM 721 O O . VAL A 1 94 ? 2.845 -11.517 1.738 1.00 96.62 94 VAL A O 1
ATOM 724 N N . ARG A 1 95 ? 3.465 -11.544 -0.428 1.00 94.81 95 ARG A N 1
ATOM 725 C CA . ARG A 1 95 ? 4.034 -12.887 -0.455 1.00 94.81 95 ARG A CA 1
ATOM 726 C C . ARG A 1 95 ? 5.528 -12.808 -0.734 1.00 94.81 95 ARG A C 1
ATOM 728 O O . ARG A 1 95 ? 6.030 -11.827 -1.285 1.00 94.81 95 ARG A O 1
ATOM 735 N N . LEU A 1 96 ? 6.258 -13.829 -0.302 1.00 93.56 96 LEU A N 1
ATOM 736 C CA . LEU A 1 96 ? 7.682 -13.951 -0.585 1.00 93.56 96 LEU A CA 1
ATOM 737 C C . LEU A 1 96 ? 7.878 -14.894 -1.767 1.00 93.56 96 LEU A C 1
ATOM 739 O O . LEU A 1 96 ? 7.453 -16.047 -1.718 1.00 93.56 96 LEU A O 1
ATOM 743 N N . ARG A 1 97 ? 8.564 -14.410 -2.802 1.00 88.81 97 ARG A N 1
ATOM 744 C CA . ARG A 1 97 ? 9.048 -15.222 -3.917 1.00 88.81 97 ARG A CA 1
ATOM 745 C C . ARG A 1 97 ? 10.501 -15.592 -3.654 1.00 88.81 97 ARG A C 1
ATOM 747 O O . ARG A 1 97 ? 11.371 -14.723 -3.562 1.00 88.81 97 ARG A O 1
ATOM 754 N N . TYR A 1 98 ? 10.755 -16.888 -3.512 1.00 85.31 98 TYR A N 1
ATOM 755 C CA . TYR A 1 98 ? 12.094 -17.439 -3.319 1.00 85.31 98 TYR A CA 1
ATOM 756 C C . TYR A 1 98 ? 12.677 -17.812 -4.684 1.00 85.31 98 TYR A C 1
ATOM 758 O O . TYR A 1 98 ? 12.104 -18.627 -5.401 1.00 85.31 98 TYR A O 1
ATOM 766 N N . GLY A 1 99 ? 13.790 -17.182 -5.058 1.00 78.25 99 GLY A N 1
ATOM 767 C CA . GLY A 1 99 ? 14.561 -17.548 -6.249 1.00 78.25 99 GLY A CA 1
ATOM 768 C C . GLY A 1 99 ? 15.673 -18.554 -5.931 1.00 78.25 99 GLY A C 1
ATOM 769 O O . GLY A 1 99 ? 15.981 -18.799 -4.766 1.00 78.25 99 GLY A O 1
ATOM 770 N N . ASN A 1 100 ? 16.324 -19.089 -6.971 1.00 65.31 100 ASN A N 1
ATOM 771 C CA . ASN A 1 100 ? 17.377 -20.109 -6.837 1.00 65.31 100 ASN A CA 1
ATOM 772 C C . ASN A 1 100 ? 18.653 -19.632 -6.114 1.00 65.31 100 ASN A C 1
ATOM 774 O O . ASN A 1 100 ? 19.429 -20.465 -5.657 1.00 65.31 100 ASN A O 1
ATOM 778 N N . THR A 1 101 ? 18.909 -18.324 -5.995 1.00 59.41 101 THR A N 1
ATOM 779 C CA . THR A 1 101 ? 20.014 -17.759 -5.193 1.00 59.41 101 THR A CA 1
ATOM 780 C C . THR A 1 101 ? 19.716 -16.288 -4.875 1.00 59.41 101 THR A C 1
ATOM 782 O O . THR A 1 101 ? 19.637 -15.473 -5.791 1.00 59.41 101 THR A O 1
ATOM 785 N N . GLY A 1 102 ? 19.543 -15.924 -3.596 1.00 77.56 102 GLY A N 1
ATOM 786 C CA . GLY A 1 102 ? 19.378 -14.526 -3.164 1.00 77.56 102 GLY A CA 1
ATOM 787 C C . GLY A 1 102 ? 18.399 -14.310 -2.003 1.00 77.56 102 GLY A C 1
ATOM 788 O O . GLY A 1 102 ? 17.815 -15.252 -1.471 1.00 77.56 102 GLY A O 1
ATOM 789 N N . ARG A 1 103 ? 18.219 -13.041 -1.599 1.00 80.12 103 ARG A N 1
ATOM 790 C CA . ARG A 1 103 ? 17.191 -12.637 -0.622 1.00 80.12 103 ARG A CA 1
ATOM 791 C C . ARG A 1 103 ? 15.804 -12.823 -1.257 1.00 80.12 103 ARG A C 1
ATOM 793 O O . ARG A 1 103 ? 15.642 -12.406 -2.402 1.00 80.12 103 ARG A O 1
ATOM 800 N N . PRO A 1 104 ? 14.809 -13.377 -0.542 1.00 86.81 104 PRO A N 1
ATOM 801 C CA . PRO A 1 104 ? 13.449 -13.473 -1.062 1.00 86.81 104 PRO A CA 1
ATOM 802 C C . PRO A 1 104 ? 12.910 -12.099 -1.472 1.00 86.81 104 PRO A C 1
ATOM 804 O O . PRO A 1 104 ? 13.114 -11.100 -0.770 1.00 86.81 104 PRO A O 1
ATOM 807 N N . GLU A 1 105 ? 12.220 -12.057 -2.609 1.00 90.69 105 GLU A N 1
ATOM 808 C CA . GLU A 1 105 ? 11.596 -10.847 -3.136 1.00 90.69 105 GLU A CA 1
ATOM 809 C C . GLU A 1 105 ? 10.158 -10.726 -2.624 1.00 90.69 105 GLU A C 1
ATOM 811 O O . GLU A 1 105 ? 9.432 -11.713 -2.524 1.00 90.69 105 GLU A O 1
ATOM 816 N N . ARG A 1 106 ? 9.739 -9.503 -2.289 1.00 95.12 106 ARG A N 1
ATOM 817 C CA . ARG A 1 106 ? 8.353 -9.212 -1.907 1.00 95.12 106 ARG A CA 1
ATOM 818 C C . ARG A 1 106 ? 7.509 -9.067 -3.169 1.00 95.12 106 ARG A C 1
ATOM 820 O O . ARG A 1 106 ? 7.743 -8.131 -3.933 1.00 95.12 106 ARG A O 1
ATOM 827 N N . GLN A 1 107 ? 6.524 -9.938 -3.332 1.00 96.50 107 GLN A N 1
ATOM 828 C CA . GLN A 1 107 ? 5.452 -9.798 -4.310 1.00 96.50 107 GLN A CA 1
ATOM 829 C C . GLN A 1 107 ? 4.201 -9.272 -3.621 1.00 96.50 107 GLN A C 1
ATOM 831 O O . GLN A 1 107 ? 3.833 -9.732 -2.543 1.00 96.50 107 GLN A O 1
ATOM 836 N N . TYR A 1 108 ? 3.574 -8.282 -4.234 1.00 97.69 108 TYR A N 1
ATOM 837 C CA . TYR A 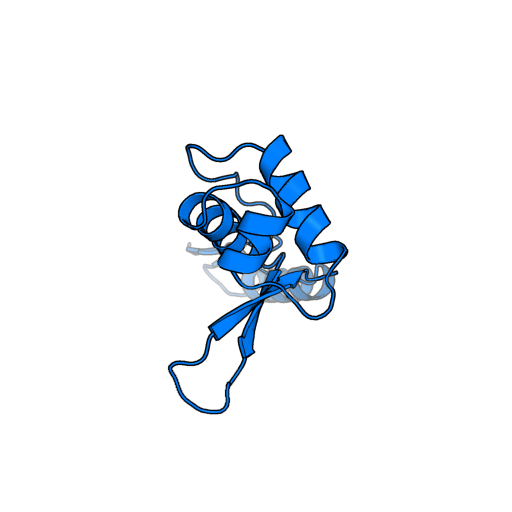1 108 ? 2.352 -7.658 -3.768 1.00 97.69 108 TYR A CA 1
ATOM 838 C C . TYR A 1 108 ? 1.199 -8.190 -4.610 1.00 97.69 108 TYR A C 1
ATOM 840 O O . TYR A 1 108 ? 1.284 -8.177 -5.834 1.00 97.69 108 TYR A O 1
ATOM 848 N N . HIS A 1 109 ? 0.134 -8.644 -3.960 1.00 97.25 109 HIS A N 1
ATOM 849 C CA . HIS A 1 109 ? -1.069 -9.157 -4.612 1.00 97.25 109 HIS A CA 1
ATOM 850 C C . HIS A 1 109 ? -2.256 -8.308 -4.193 1.00 97.25 109 HIS A C 1
ATOM 852 O O . HIS A 1 109 ? -2.387 -7.980 -3.011 1.00 97.25 109 HIS A O 1
ATOM 858 N N . TRP A 1 110 ? -3.122 -7.958 -5.139 1.00 95.94 110 TRP A N 1
ATOM 859 C CA . TRP A 1 110 ? -4.378 -7.306 -4.795 1.00 95.94 110 TRP A CA 1
ATOM 860 C C . TRP A 1 110 ? -5.276 -8.272 -4.014 1.00 95.94 110 TRP A C 1
ATOM 862 O O . TRP A 1 110 ? -5.409 -9.436 -4.389 1.00 95.94 110 TRP A O 1
ATOM 872 N N . ARG A 1 111 ? -5.894 -7.796 -2.930 1.00 88.31 111 ARG A N 1
ATOM 873 C CA . ARG A 1 111 ? -6.949 -8.534 -2.227 1.00 88.31 111 ARG A CA 1
ATOM 874 C C . ARG A 1 111 ? -8.276 -8.145 -2.877 1.00 88.31 111 ARG A C 1
ATOM 876 O O . ARG A 1 111 ? -8.837 -7.093 -2.567 1.00 88.31 111 ARG A O 1
ATOM 883 N N . GLY A 1 112 ? -8.686 -8.960 -3.849 1.00 67.12 112 GLY A N 1
ATOM 884 C CA . GLY A 1 112 ? -9.988 -8.919 -4.521 1.00 67.12 112 GLY A CA 1
ATOM 885 C C . GLY A 1 112 ? -10.891 -10.018 -3.996 1.00 67.12 112 GLY A C 1
ATOM 886 O O . GLY A 1 112 ? -10.428 -11.179 -4.004 1.00 67.12 112 GLY A O 1
#